Protein AF-A0A7S3I0I6-F1 (afdb_monomer)

Mean predicted aligned error: 20.7 Å

Organism: NCBI:txid182087

Sequence (104 aa):
PPPLAFKMMQRSFLSSMVKPSGSLRCFSTAGAIQARFEEAYQTRAASLSGKPAQKKDPQDKTNYGKGYYADKLSQMKEGYKHPYHSAEHPISFSYYYYMKTLFE

Secondary structure (DSSP, 8-state):
----------------------------HHHHHHHHHHHHHHHHHHHHSS--------S-SSSTTSSHHHHHHHT----PPPTT--SSS-SS--HHHHHHHTT-

Structure (mmCIF, N/CA/C/O backbone):
data_AF-A0A7S3I0I6-F1
#
_entry.id   AF-A0A7S3I0I6-F1
#
loop_
_atom_site.group_PDB
_atom_site.id
_atom_site.type_symbol
_atom_site.label_atom_id
_atom_site.label_alt_id
_atom_site.label_comp_id
_atom_site.label_asym_id
_atom_site.label_entity_id
_atom_site.label_seq_id
_atom_site.pdbx_PDB_ins_code
_atom_site.Cartn_x
_atom_site.Cartn_y
_atom_site.Cartn_z
_atom_site.occupancy
_atom_site.B_iso_or_equiv
_atom_site.auth_seq_id
_atom_site.auth_comp_id
_atom_site.auth_asym_id
_atom_site.auth_atom_id
_atom_site.pdbx_PDB_model_num
ATOM 1 N N . PRO A 1 1 ? -41.729 8.847 83.383 1.00 43.31 1 PRO A N 1
ATOM 2 C CA . PRO A 1 1 ? -41.177 10.186 83.720 1.00 43.31 1 PRO A CA 1
ATOM 3 C C . PRO A 1 1 ? -41.014 11.011 82.429 1.00 43.31 1 PRO A C 1
ATOM 5 O O . PRO A 1 1 ? -40.357 10.512 81.519 1.00 43.31 1 PRO A O 1
ATOM 8 N N . PRO A 1 2 ? -41.655 12.186 82.285 1.00 52.97 2 PRO A N 1
ATOM 9 C CA . PRO A 1 2 ? -41.444 13.105 81.158 1.00 52.97 2 PRO A CA 1
ATOM 10 C C . PRO A 1 2 ? -40.385 14.185 81.539 1.00 52.97 2 PRO A C 1
ATOM 12 O O . PRO A 1 2 ? -39.738 14.029 82.574 1.00 52.97 2 PRO A O 1
ATOM 15 N N . PRO A 1 3 ? -40.224 15.308 80.807 1.00 59.72 3 PRO A N 1
ATOM 16 C CA . PRO A 1 3 ? -39.472 15.492 79.550 1.00 59.72 3 PRO A CA 1
ATOM 17 C C . PRO A 1 3 ? -38.434 16.642 79.664 1.00 59.72 3 PRO A C 1
ATOM 19 O O . PRO A 1 3 ? -38.601 17.492 80.524 1.00 59.72 3 PRO A O 1
ATOM 22 N N . LEU A 1 4 ? -37.441 16.795 78.771 1.00 54.69 4 LEU A N 1
ATOM 23 C CA . LEU A 1 4 ? -36.789 18.109 78.576 1.00 54.69 4 LEU A CA 1
ATOM 24 C C . LEU A 1 4 ? -36.224 18.298 77.160 1.00 54.69 4 LEU A C 1
ATOM 26 O O . LEU A 1 4 ? -35.489 17.475 76.623 1.00 54.69 4 LEU A O 1
ATOM 30 N N . ALA A 1 5 ? -36.618 19.426 76.580 1.00 47.12 5 ALA A N 1
ATOM 31 C CA . ALA A 1 5 ? -36.313 19.905 75.247 1.00 47.12 5 ALA A CA 1
ATOM 32 C C . ALA A 1 5 ? -34.826 20.240 75.053 1.00 47.12 5 ALA A C 1
ATOM 34 O O . ALA A 1 5 ? -34.208 20.836 75.935 1.00 47.12 5 ALA A O 1
ATOM 35 N N . PHE A 1 6 ? -34.296 19.990 73.850 1.00 46.66 6 PHE A N 1
ATOM 36 C CA . PHE A 1 6 ? -33.127 20.714 73.356 1.00 46.66 6 PHE A CA 1
ATOM 37 C C . PHE A 1 6 ? -33.480 21.521 72.108 1.00 46.66 6 PHE A C 1
ATOM 39 O O . PHE A 1 6 ? -34.090 21.061 71.147 1.00 46.66 6 PHE A O 1
ATOM 46 N N . LYS A 1 7 ? -33.126 22.787 72.238 1.00 49.66 7 LYS A N 1
ATOM 47 C CA . LYS A 1 7 ? -33.423 23.976 71.459 1.00 49.66 7 LYS A CA 1
ATOM 48 C C . LYS A 1 7 ? -32.257 24.194 70.496 1.00 49.66 7 LYS A C 1
ATOM 50 O O . LYS A 1 7 ? -31.126 24.098 70.949 1.00 49.66 7 LYS A O 1
ATOM 55 N N . MET A 1 8 ? -32.516 24.540 69.234 1.00 49.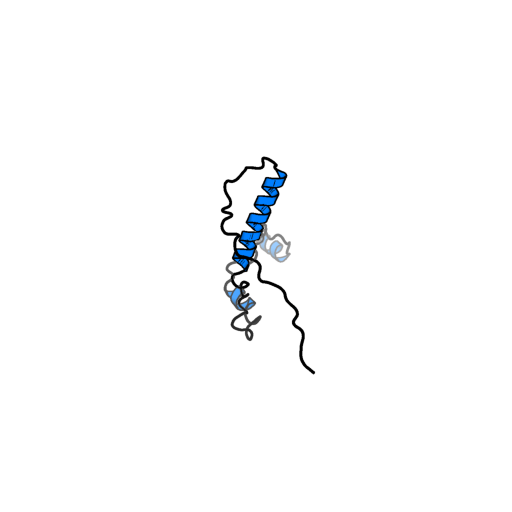56 8 MET A N 1
ATOM 56 C CA . MET A 1 8 ? -31.819 25.606 68.481 1.00 49.56 8 MET A CA 1
ATOM 57 C C . MET A 1 8 ? -32.288 25.569 67.016 1.00 49.56 8 MET A C 1
ATOM 59 O O . MET A 1 8 ? -32.045 24.609 66.302 1.00 49.56 8 MET A O 1
ATOM 63 N N . MET A 1 9 ? -33.179 26.468 66.602 1.00 47.66 9 MET A N 1
ATOM 64 C CA . MET A 1 9 ? -32.929 27.874 66.245 1.00 47.66 9 MET A CA 1
ATOM 65 C C . MET A 1 9 ? -32.574 28.009 64.759 1.00 47.66 9 MET A C 1
ATOM 67 O O . MET A 1 9 ? -31.450 27.782 64.325 1.00 47.66 9 MET A O 1
ATOM 71 N N . GLN A 1 10 ? -33.598 28.409 64.006 1.00 53.78 10 GLN A N 1
ATOM 72 C CA . GLN A 1 10 ? -33.513 28.978 62.668 1.00 53.78 10 GLN A CA 1
ATOM 73 C C . GLN A 1 10 ? -32.504 30.139 62.626 1.00 53.78 10 GLN A C 1
ATOM 75 O O . GLN A 1 10 ? -32.512 30.999 63.508 1.00 53.78 10 GLN A O 1
ATOM 80 N N . ARG A 1 11 ? -31.706 30.210 61.557 1.00 50.72 11 ARG A N 1
ATOM 81 C CA . ARG A 1 11 ? -31.032 31.428 61.078 1.00 50.72 11 ARG A CA 1
ATOM 82 C C . ARG A 1 11 ? -31.128 31.436 59.549 1.00 50.72 11 ARG A C 1
ATOM 84 O O . ARG A 1 11 ? -30.583 30.560 58.894 1.00 50.72 11 ARG A O 1
ATOM 91 N N . SER A 1 12 ? -32.102 32.191 59.035 1.00 52.16 12 SER A N 1
ATOM 92 C CA . SER A 1 12 ? -31.919 33.482 58.335 1.00 52.16 12 SER A CA 1
A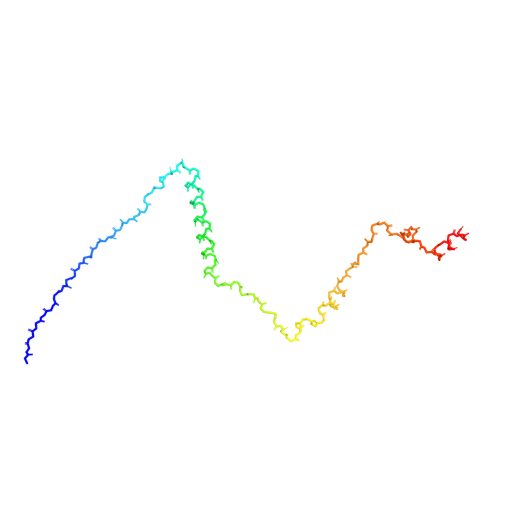TOM 93 C C . SER A 1 12 ? -31.386 33.291 56.907 1.00 52.16 12 SER A C 1
ATOM 95 O O . SER A 1 12 ? -30.240 32.906 56.724 1.00 52.16 12 SER A O 1
ATOM 97 N N . PHE A 1 13 ? -32.232 33.367 55.873 1.00 50.22 13 PHE A N 1
ATOM 98 C CA . PHE A 1 13 ? -32.605 34.607 55.161 1.00 50.22 13 PHE A CA 1
ATOM 99 C C . PHE A 1 13 ? -31.392 35.493 54.817 1.00 50.22 13 PHE A C 1
ATOM 101 O O . PHE A 1 13 ? -30.702 35.955 55.717 1.00 50.22 13 PHE A O 1
ATOM 108 N N . LEU A 1 14 ? -31.258 35.797 53.518 1.00 50.00 14 LEU A N 1
ATOM 109 C CA . LEU A 1 14 ? -30.431 36.848 52.899 1.00 50.00 14 LEU A CA 1
ATOM 110 C C . LEU A 1 14 ? -28.965 36.502 52.581 1.00 50.00 14 LEU A C 1
ATOM 112 O O . LEU A 1 14 ? -28.043 36.835 53.313 1.00 50.00 14 LEU A O 1
ATOM 116 N N . SER A 1 15 ? -28.742 36.013 51.360 1.00 48.75 15 SER A N 1
ATOM 117 C CA . SER A 1 15 ? -27.716 36.623 50.504 1.00 48.75 15 SER A CA 1
ATOM 118 C C . SER A 1 15 ? -28.162 36.539 49.044 1.00 48.75 15 SER A C 1
ATOM 120 O O . SER A 1 15 ? -27.746 35.693 48.258 1.00 48.75 15 SER A O 1
ATOM 122 N N . SER A 1 16 ? -29.129 37.394 48.715 1.00 45.84 16 SER A N 1
ATOM 123 C CA . SER A 1 16 ? -29.408 37.787 47.341 1.00 45.84 16 SER A CA 1
ATOM 124 C C . SER A 1 16 ? -28.268 38.662 46.824 1.00 45.84 16 SER A C 1
ATOM 126 O O . SER A 1 16 ? -27.785 39.520 47.557 1.00 45.84 16 SER A O 1
ATOM 128 N N . MET A 1 17 ? -27.974 38.534 45.531 1.00 50.94 17 MET A N 1
ATOM 129 C CA . MET A 1 17 ? -27.178 39.465 44.725 1.00 50.94 17 MET A CA 1
ATOM 130 C C . MET A 1 17 ? -25.685 39.569 45.060 1.00 50.94 17 MET A C 1
ATOM 132 O O . MET A 1 17 ? -25.232 40.509 45.701 1.00 50.94 17 MET A O 1
ATOM 136 N N . VAL A 1 18 ? -24.896 38.724 44.397 1.00 49.28 18 VAL A N 1
ATOM 137 C CA . VAL A 1 18 ? -23.620 39.180 43.833 1.00 49.28 18 VAL A CA 1
ATOM 138 C C . VAL A 1 18 ? -23.685 38.951 42.326 1.00 49.28 18 VAL A C 1
ATOM 140 O O . VAL A 1 18 ? -23.419 37.864 41.822 1.00 49.28 18 VAL A O 1
ATOM 143 N N . LYS A 1 19 ? -24.109 39.987 41.594 1.00 55.75 19 LYS A N 1
ATOM 144 C CA . LYS A 1 19 ? -23.768 40.117 40.172 1.00 55.75 19 LYS A CA 1
ATOM 145 C C . LYS A 1 19 ? -22.243 40.264 40.109 1.00 55.75 19 LYS A C 1
ATOM 147 O O . LYS A 1 19 ? -21.736 41.142 40.807 1.00 55.75 19 LYS A O 1
ATOM 152 N N . PRO A 1 20 ? -21.503 39.498 39.292 1.00 51.53 20 PRO A N 1
ATOM 153 C CA . PRO A 1 20 ? -20.110 39.823 39.035 1.00 51.53 20 PRO A CA 1
ATOM 154 C C . PRO A 1 20 ? -20.076 41.088 38.171 1.00 51.53 20 PRO A C 1
ATOM 156 O O . PRO A 1 20 ? -20.239 41.062 36.953 1.00 51.53 20 PRO A O 1
ATOM 159 N N . SER A 1 21 ? -19.940 42.231 38.836 1.00 46.94 21 SER A N 1
ATOM 160 C CA . SER A 1 21 ? -19.571 43.494 38.223 1.00 46.94 21 SER A CA 1
ATOM 161 C C . SER A 1 21 ? -18.153 43.387 37.674 1.00 46.94 21 SER A C 1
ATOM 163 O O . SER A 1 21 ? -17.230 43.100 38.429 1.00 46.94 21 SER A O 1
ATOM 165 N N . GLY A 1 22 ? -17.999 43.682 36.384 1.00 44.44 22 GLY A N 1
ATOM 166 C CA . GLY A 1 22 ? -16.818 44.354 35.849 1.00 44.44 22 GLY A CA 1
ATOM 167 C C . GLY A 1 22 ? -15.494 43.604 35.959 1.00 44.44 22 GLY A C 1
ATOM 168 O O . GLY A 1 22 ? -14.788 43.692 36.955 1.00 44.44 22 GLY A O 1
ATOM 169 N N . SER A 1 23 ? -15.116 42.985 34.842 1.00 52.28 23 SER A N 1
ATOM 170 C CA . SER A 1 23 ? -13.749 42.617 34.465 1.00 52.28 23 SER A CA 1
ATOM 171 C C . SER A 1 23 ? -12.716 43.685 34.875 1.00 52.28 23 SER A C 1
ATOM 173 O O . SER A 1 23 ? -12.448 44.625 34.122 1.00 52.28 23 SER A O 1
ATOM 175 N N . LEU A 1 24 ? -12.069 43.496 36.024 1.00 48.19 24 LEU A N 1
ATOM 176 C CA . LEU A 1 24 ? -10.807 44.147 36.359 1.00 48.19 24 LEU A CA 1
ATOM 177 C C . LEU A 1 24 ? -9.679 43.313 35.754 1.00 48.19 24 LEU A C 1
ATOM 179 O O . LEU A 1 24 ? -9.337 42.234 36.230 1.00 48.19 24 LEU A O 1
ATOM 183 N N . ARG A 1 25 ? -9.152 43.820 34.637 1.00 51.31 25 ARG A N 1
ATOM 184 C CA . ARG A 1 25 ? -8.034 43.249 33.885 1.00 51.31 25 ARG A CA 1
ATOM 185 C C . ARG A 1 25 ? -6.799 43.188 34.785 1.00 51.31 25 ARG A C 1
ATOM 187 O O . ARG A 1 25 ? -6.152 44.206 35.018 1.00 51.31 25 ARG A O 1
ATOM 194 N N . CYS A 1 26 ? -6.444 42.003 35.262 1.00 43.69 26 CYS A N 1
ATOM 195 C CA . CYS A 1 26 ? -5.117 41.754 35.802 1.00 43.69 26 CYS A CA 1
ATOM 196 C C . CYS A 1 26 ? -4.125 41.632 34.630 1.00 43.69 26 CYS A C 1
ATOM 198 O O . CYS A 1 26 ? -4.079 40.630 33.921 1.00 43.69 26 CYS A O 1
ATOM 200 N N . PHE A 1 27 ? -3.332 42.687 34.409 1.00 48.34 27 PHE A N 1
ATOM 201 C CA . PHE A 1 27 ? -2.194 42.721 33.479 1.00 48.34 27 PHE A CA 1
ATOM 202 C C . PHE A 1 27 ? -1.006 41.920 34.043 1.00 48.34 27 PHE A C 1
ATOM 204 O O . PHE A 1 27 ? 0.058 42.455 34.336 1.00 48.34 27 PHE A O 1
ATOM 211 N N . SER A 1 28 ? -1.202 40.618 34.225 1.00 56.28 28 SER A N 1
ATOM 212 C CA . SER A 1 28 ? -0.153 39.646 34.525 1.00 56.28 28 SER A CA 1
ATOM 213 C C . SER A 1 28 ? -0.247 38.556 33.467 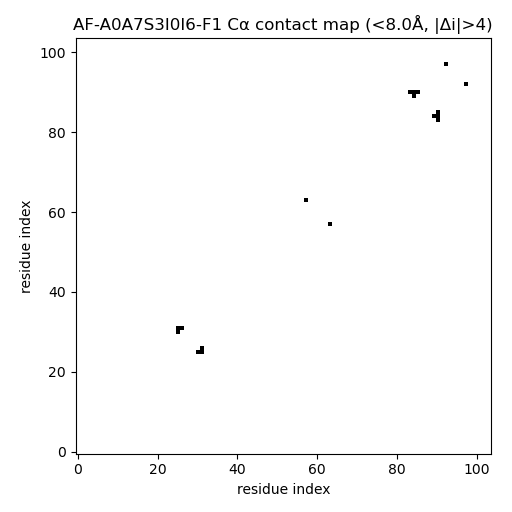1.00 56.28 28 SER A C 1
ATOM 215 O O . SER A 1 28 ? -1.295 37.926 33.315 1.00 56.28 28 SER A O 1
ATOM 217 N N . THR A 1 29 ? 0.829 38.341 32.708 1.00 58.88 29 THR A N 1
ATOM 218 C CA . THR A 1 29 ? 0.894 37.288 31.681 1.00 58.88 29 THR A CA 1
ATOM 219 C C . THR A 1 29 ? 0.567 35.916 32.272 1.00 58.88 29 THR A C 1
ATOM 221 O O . THR A 1 29 ? -0.146 35.139 31.646 1.00 58.88 29 THR A O 1
ATOM 224 N N . ALA A 1 30 ? 0.987 35.651 33.512 1.00 59.84 30 ALA A N 1
ATOM 225 C CA . ALA A 1 30 ? 0.686 34.411 34.222 1.00 59.84 30 ALA A CA 1
ATOM 226 C C . ALA A 1 30 ? -0.811 34.262 34.554 1.00 59.84 30 ALA A C 1
ATOM 228 O O . ALA A 1 30 ? -1.379 33.191 34.340 1.00 59.84 30 ALA A O 1
ATOM 229 N N . GLY A 1 31 ? -1.469 35.338 35.004 1.00 60.72 31 GLY A N 1
ATOM 230 C CA . GLY A 1 31 ? -2.907 35.325 35.305 1.00 60.72 31 GLY A CA 1
ATOM 231 C C . GLY A 1 31 ? -3.773 35.180 34.050 1.00 60.72 31 GLY A C 1
ATOM 232 O O . GLY A 1 31 ? -4.757 34.445 34.052 1.00 60.72 31 GLY A O 1
ATOM 233 N N . ALA A 1 32 ? -3.363 35.809 32.945 1.00 67.12 32 ALA A N 1
ATOM 234 C CA . ALA A 1 32 ? -4.029 35.657 31.654 1.00 67.12 32 ALA A CA 1
ATOM 235 C C . ALA A 1 32 ? -3.907 34.225 31.107 1.00 67.12 32 ALA A C 1
ATOM 237 O O . ALA A 1 32 ? -4.871 33.697 30.559 1.00 67.12 32 ALA A O 1
ATOM 238 N N . ILE A 1 33 ? -2.749 33.579 31.280 1.00 69.88 33 ILE A N 1
ATOM 239 C CA . ILE A 1 33 ? -2.543 32.185 30.870 1.00 69.88 33 ILE A CA 1
ATOM 240 C C . ILE A 1 33 ? -3.434 31.250 31.697 1.00 69.88 33 ILE A C 1
ATOM 242 O O . ILE A 1 33 ? -4.151 30.440 31.115 1.00 69.88 33 ILE A O 1
ATOM 246 N N . GLN A 1 34 ? -3.458 31.396 33.026 1.00 75.00 34 GLN A N 1
ATOM 247 C CA . GLN A 1 34 ? -4.319 30.584 33.896 1.00 75.00 34 GLN A CA 1
ATOM 248 C C . GLN A 1 34 ? -5.802 30.725 33.536 1.00 75.00 34 GLN A C 1
ATOM 250 O O . GLN A 1 34 ? -6.478 29.715 33.356 1.00 75.00 34 GLN A O 1
ATOM 255 N N . ALA A 1 35 ? -6.280 31.952 33.317 1.00 79.25 35 ALA A N 1
ATOM 256 C CA . ALA A 1 35 ? -7.665 32.194 32.920 1.00 79.25 35 ALA A CA 1
ATOM 257 C C . ALA A 1 35 ? -8.017 31.535 31.573 1.00 79.25 35 ALA A C 1
ATOM 259 O O . ALA A 1 35 ? -9.090 30.952 31.428 1.00 79.25 35 ALA A O 1
ATOM 260 N N . ARG A 1 36 ? -7.099 31.562 30.594 1.00 80.19 36 ARG A N 1
ATOM 261 C CA . ARG A 1 36 ? -7.286 30.876 29.302 1.00 80.19 36 ARG A CA 1
ATOM 262 C C . ARG A 1 36 ? -7.313 29.357 29.448 1.00 80.19 36 ARG A C 1
ATOM 264 O O . ARG A 1 36 ? -8.086 28.699 28.756 1.00 80.19 36 ARG A O 1
ATOM 271 N N . PHE A 1 37 ? -6.497 28.800 30.341 1.00 86.75 37 PHE A N 1
ATOM 272 C CA . PHE A 1 37 ? -6.510 27.368 30.636 1.00 86.75 37 PHE A CA 1
ATOM 273 C C . PHE A 1 37 ? -7.800 26.936 31.336 1.00 86.75 37 PHE A C 1
ATOM 275 O O . PHE A 1 37 ? -8.368 25.911 30.964 1.00 86.75 37 PHE A O 1
ATOM 282 N N . GLU A 1 38 ? -8.293 27.711 32.300 1.00 83.94 38 GLU A N 1
ATOM 283 C CA . GLU A 1 38 ? -9.554 27.422 32.988 1.00 83.94 38 GLU A CA 1
ATOM 284 C C . GLU A 1 38 ? -10.756 27.520 32.040 1.00 83.94 38 GLU A C 1
ATOM 286 O O . GLU A 1 38 ? -11.606 26.631 32.039 1.00 83.94 38 GLU A O 1
ATOM 291 N N . GLU A 1 39 ? -10.793 28.529 31.166 1.00 82.00 39 GLU A N 1
ATOM 292 C CA . GLU A 1 39 ? -11.812 28.675 30.118 1.00 82.00 39 GLU A CA 1
ATOM 293 C C . GLU A 1 39 ? -11.788 27.481 29.140 1.00 82.00 39 GLU A C 1
ATOM 295 O O . GLU A 1 39 ? -12.820 26.866 28.851 1.00 82.00 39 GLU A O 1
ATOM 300 N N . ALA A 1 40 ? -10.598 27.080 28.678 1.00 83.00 40 ALA A N 1
ATOM 301 C CA . ALA A 1 40 ? -10.419 25.916 27.810 1.00 83.00 40 ALA A CA 1
ATOM 302 C C . ALA A 1 40 ? -10.801 24.594 28.506 1.00 83.00 40 ALA A C 1
ATOM 304 O O . ALA A 1 40 ? -11.356 23.682 27.887 1.00 83.00 40 ALA A O 1
ATOM 305 N N . TYR A 1 41 ? -10.536 24.478 29.807 1.00 83.31 41 TYR A N 1
ATOM 306 C CA . TYR A 1 41 ? -10.915 23.308 30.589 1.00 83.31 41 TYR A CA 1
ATOM 307 C C . TYR A 1 41 ? -12.431 23.226 30.771 1.00 83.31 41 TYR A C 1
ATOM 309 O O . TYR A 1 41 ? -13.013 22.166 30.549 1.00 83.31 41 TYR A O 1
ATOM 317 N N . GLN A 1 42 ? -13.091 24.337 31.106 1.00 81.69 42 GLN A N 1
ATOM 318 C CA . GLN A 1 42 ? -14.544 24.383 31.278 1.00 81.69 42 GLN A CA 1
ATOM 319 C C . GLN A 1 42 ? -15.287 24.121 29.965 1.00 81.69 42 GLN A C 1
ATOM 321 O O . GLN A 1 42 ? -16.255 23.366 29.957 1.00 81.69 42 GLN A O 1
ATOM 326 N N . THR A 1 43 ? -14.810 24.657 28.840 1.00 81.44 43 THR A N 1
ATOM 327 C CA . THR A 1 43 ? -15.381 24.375 27.508 1.00 81.44 43 THR A CA 1
ATOM 328 C C . THR A 1 43 ? -15.205 22.907 27.100 1.00 81.44 43 THR A C 1
ATOM 330 O O . THR A 1 43 ? -16.124 22.292 26.549 1.00 81.44 43 THR A O 1
ATOM 333 N N . ARG A 1 44 ? -14.068 22.281 27.430 1.00 75.44 44 ARG A N 1
ATOM 334 C CA . ARG A 1 44 ? -13.855 20.843 27.207 1.00 75.44 44 ARG A CA 1
ATOM 335 C C . ARG A 1 44 ? -14.698 19.974 28.145 1.00 75.44 44 ARG A C 1
ATOM 337 O O . ARG A 1 44 ? -15.282 18.992 27.704 1.00 75.44 44 ARG A O 1
ATOM 344 N N . ALA A 1 45 ? -14.809 20.343 29.415 1.00 73.94 45 ALA A N 1
ATOM 345 C CA . ALA A 1 45 ? -15.656 19.649 30.382 1.00 73.94 45 ALA A CA 1
ATOM 346 C C . ALA A 1 45 ? -17.146 19.764 30.014 1.00 73.94 45 ALA A C 1
ATOM 348 O O . ALA A 1 45 ? -17.877 18.782 30.109 1.00 73.94 45 ALA A O 1
ATOM 349 N N . ALA A 1 46 ? -17.584 20.925 29.519 1.00 71.69 46 ALA A N 1
ATOM 350 C CA . ALA A 1 46 ? -18.946 21.155 29.039 1.00 71.69 46 ALA A CA 1
ATOM 351 C C . ALA A 1 46 ? -19.249 20.446 27.709 1.00 71.69 46 ALA A C 1
ATOM 353 O O . ALA A 1 46 ? -20.383 20.041 27.480 1.00 71.69 46 ALA A O 1
ATOM 354 N N . SER A 1 47 ? -18.259 20.255 26.833 1.00 68.25 47 SER A N 1
ATOM 355 C CA . SER A 1 47 ? -18.442 19.466 25.603 1.00 68.25 47 SER A CA 1
ATOM 356 C C . SER A 1 47 ? -18.381 17.953 25.845 1.00 68.25 47 SER A C 1
ATOM 358 O O . SER A 1 47 ? -19.024 17.199 25.121 1.00 68.25 47 SER A O 1
ATOM 360 N N . LEU A 1 4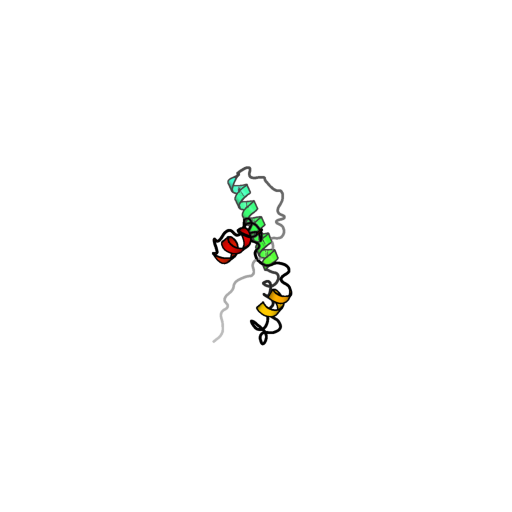8 ? -17.669 17.501 26.884 1.00 62.06 48 LEU A N 1
ATOM 361 C CA . LEU A 1 48 ? -17.615 16.096 27.312 1.00 62.06 48 LEU A CA 1
ATOM 362 C C . LEU A 1 48 ? -18.755 15.690 28.261 1.00 62.06 48 LEU A C 1
ATOM 364 O O . LEU A 1 48 ? -18.968 14.497 28.472 1.00 62.06 48 LEU A O 1
ATOM 368 N N . SER A 1 49 ? -19.496 16.648 28.831 1.00 62.22 49 SER A N 1
ATOM 369 C CA . SER A 1 49 ? -20.683 16.368 29.655 1.00 62.22 49 SER A CA 1
ATOM 370 C C . SER A 1 49 ? -21.879 15.887 28.821 1.00 62.22 49 SER A C 1
ATOM 372 O O . SER A 1 49 ? -22.816 15.288 29.352 1.00 62.22 49 SER A O 1
ATOM 374 N N . GLY A 1 50 ? -21.823 16.065 27.498 1.00 62.38 50 GLY A N 1
ATOM 375 C CA . GLY A 1 50 ? -22.651 15.341 26.544 1.00 62.38 50 GLY A CA 1
ATOM 376 C C . GLY A 1 50 ? -22.006 13.998 26.225 1.00 62.38 50 GLY A C 1
ATOM 377 O O . GLY A 1 50 ? -20.967 13.981 25.583 1.00 62.38 50 GLY A O 1
ATOM 378 N N . LYS A 1 51 ? -22.628 12.911 26.712 1.00 63.09 51 LYS A N 1
ATOM 379 C CA . LYS A 1 51 ? -22.382 11.473 26.453 1.00 63.09 51 LYS A CA 1
ATOM 380 C C . LYS A 1 51 ? -21.027 11.135 25.795 1.00 63.09 51 LYS A C 1
ATOM 382 O O . LYS A 1 51 ? -20.834 11.508 24.637 1.00 63.09 51 LYS A O 1
ATOM 387 N N . PRO A 1 52 ? -20.158 10.313 26.431 1.00 60.44 52 PRO A N 1
ATOM 388 C CA . PRO A 1 52 ? -18.907 9.882 25.806 1.00 60.44 52 PRO A CA 1
ATOM 389 C C . PRO A 1 52 ? -19.221 9.372 24.406 1.00 60.44 52 PRO A C 1
ATOM 391 O O . PRO A 1 52 ? -20.152 8.57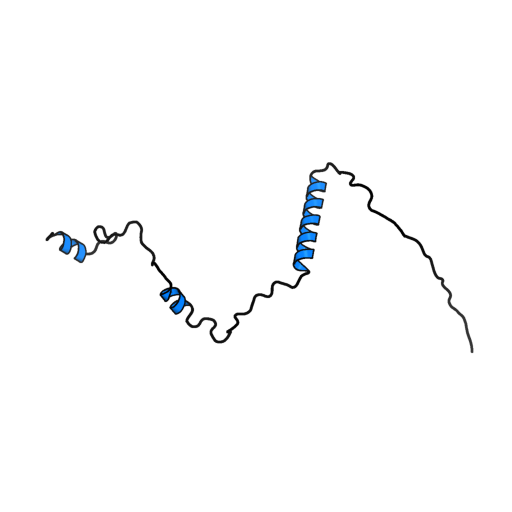4 24.264 1.00 60.44 52 PRO A O 1
ATOM 394 N N . ALA A 1 53 ? -18.510 9.888 23.396 1.00 60.59 53 ALA A N 1
ATOM 395 C CA . ALA A 1 53 ? -18.688 9.481 22.011 1.00 60.59 53 ALA A CA 1
ATOM 396 C C . ALA A 1 53 ? -18.676 7.956 21.991 1.00 60.59 53 ALA A C 1
ATOM 398 O O . ALA A 1 53 ? -17.627 7.337 22.195 1.00 60.59 53 ALA A O 1
ATOM 399 N N . GLN A 1 54 ? -19.862 7.355 21.864 1.00 61.19 54 GLN A N 1
ATOM 400 C CA . GLN A 1 54 ? -19.967 5.914 21.869 1.00 61.19 54 GLN A CA 1
ATOM 401 C C . GLN A 1 54 ? -19.211 5.484 20.630 1.00 61.19 54 GLN A C 1
ATOM 403 O O . GLN A 1 54 ? -19.633 5.777 19.508 1.00 61.19 54 GLN A O 1
ATOM 408 N N . LYS A 1 55 ? -18.042 4.867 20.839 1.00 61.75 55 LYS A N 1
ATOM 409 C CA . LYS A 1 55 ? -17.367 4.134 19.780 1.00 61.75 55 LYS A CA 1
ATOM 410 C C . LYS A 1 55 ? -18.440 3.196 19.260 1.00 61.75 55 LYS A C 1
ATOM 412 O O . LYS A 1 55 ? -18.929 2.362 20.016 1.00 61.75 55 LYS A O 1
ATOM 417 N N . LYS A 1 56 ? -18.909 3.444 18.036 1.00 69.62 56 LYS A N 1
ATOM 418 C CA . LYS A 1 56 ? -19.896 2.574 17.416 1.00 69.62 56 LYS A CA 1
ATOM 419 C C . LYS A 1 56 ? -19.199 1.235 17.307 1.00 69.62 56 LYS A C 1
ATOM 421 O O . LYS A 1 56 ? -18.281 1.090 16.499 1.00 69.62 56 LYS A O 1
ATOM 426 N N . ASP A 1 57 ? -19.585 0.314 18.180 1.00 64.44 57 ASP A N 1
ATOM 427 C CA . ASP A 1 57 ? -19.194 -1.071 18.036 1.00 64.44 57 ASP A CA 1
ATOM 428 C C . ASP A 1 57 ? -19.520 -1.475 16.589 1.00 64.44 57 ASP A C 1
ATOM 430 O O . ASP A 1 57 ? -20.565 -1.063 16.062 1.00 64.44 57 ASP A O 1
ATOM 434 N N . PRO A 1 58 ? -18.629 -2.222 15.918 1.00 68.94 58 PRO A N 1
ATOM 435 C CA . PRO A 1 58 ? -18.917 -2.761 14.600 1.00 68.94 58 PRO A CA 1
ATOM 436 C C . PRO A 1 58 ? -20.287 -3.445 14.631 1.00 68.94 58 PRO A C 1
ATOM 438 O O . PRO A 1 58 ? -20.507 -4.336 15.453 1.00 68.94 58 PRO A O 1
ATOM 441 N N . GLN A 1 59 ? -21.207 -2.979 13.779 1.00 69.31 59 GLN A N 1
ATOM 442 C CA . GLN A 1 59 ? -22.598 -3.455 13.729 1.00 69.31 59 GLN A CA 1
ATOM 443 C C . GLN A 1 59 ? -22.659 -4.981 13.575 1.00 69.31 59 GLN A C 1
ATOM 445 O O . GLN A 1 59 ? -23.439 -5.631 14.262 1.00 69.31 59 GLN A O 1
ATOM 450 N N . ASP A 1 60 ? -21.748 -5.550 12.780 1.00 71.12 60 ASP A N 1
ATOM 451 C CA . ASP A 1 60 ? -21.581 -6.993 12.631 1.00 71.12 60 ASP A CA 1
ATOM 452 C C . ASP A 1 60 ? -20.314 -7.492 13.330 1.00 71.12 60 ASP A C 1
ATOM 454 O O . ASP A 1 60 ? -19.228 -7.569 12.748 1.00 71.12 60 ASP A O 1
ATOM 458 N N . LYS A 1 61 ? -20.463 -7.902 14.593 1.00 71.81 61 LYS A N 1
ATOM 459 C CA . LYS A 1 61 ? -19.392 -8.578 15.351 1.00 71.81 61 LYS A CA 1
ATOM 460 C C . LYS A 1 61 ? -19.011 -9.933 14.735 1.00 71.81 61 LYS A C 1
ATOM 462 O O . LYS A 1 61 ? -17.877 -10.373 14.873 1.00 71.81 61 LYS A O 1
ATOM 467 N N . THR A 1 62 ? -19.938 -10.579 14.028 1.00 74.88 62 THR A N 1
ATOM 468 C CA . THR A 1 62 ? -19.782 -11.897 13.380 1.00 74.88 62 THR A CA 1
ATOM 469 C C . THR A 1 62 ? -18.893 -11.873 12.134 1.00 74.88 62 THR A C 1
ATOM 471 O O . THR A 1 62 ? -18.203 -12.858 11.846 1.00 74.88 62 THR A O 1
ATOM 474 N N . ASN A 1 63 ? -18.897 -10.749 11.413 1.00 69.25 63 ASN A N 1
ATOM 475 C CA . ASN A 1 63 ? -18.106 -10.526 10.200 1.00 69.25 63 ASN A CA 1
ATOM 476 C C . ASN A 1 63 ? -16.821 -9.739 10.478 1.00 69.25 63 ASN A C 1
ATOM 478 O O . ASN A 1 63 ? -16.019 -9.515 9.573 1.00 69.25 63 ASN A O 1
ATOM 482 N N . TYR A 1 64 ? -16.601 -9.333 11.729 1.00 70.06 64 TYR A N 1
ATOM 483 C CA . TYR A 1 64 ? -15.424 -8.574 12.114 1.00 70.06 64 TYR A CA 1
ATOM 484 C C . TYR A 1 64 ? -14.144 -9.367 11.806 1.00 70.06 64 TYR A C 1
ATOM 486 O O . TYR A 1 64 ? -13.929 -10.462 12.321 1.00 70.06 64 TYR A O 1
ATOM 494 N N . GLY A 1 65 ? -13.313 -8.825 10.912 1.00 71.25 65 GLY A N 1
ATOM 495 C CA . GLY A 1 65 ? -12.074 -9.457 10.444 1.00 71.25 65 GLY A CA 1
ATOM 496 C C . GLY A 1 65 ? -12.224 -10.427 9.264 1.00 71.25 65 GLY A C 1
ATOM 497 O O . GLY A 1 65 ? -11.210 -10.842 8.706 1.00 71.25 65 GLY A O 1
ATOM 498 N N . LYS A 1 66 ? -13.445 -10.761 8.826 1.00 75.62 66 LYS A N 1
ATOM 499 C CA . LYS A 1 66 ? -13.681 -11.597 7.635 1.00 75.62 66 LYS A CA 1
ATOM 500 C C . LYS A 1 66 ? -13.843 -10.719 6.398 1.00 75.62 66 LYS A C 1
ATOM 502 O O . LYS A 1 66 ? -14.513 -9.696 6.456 1.00 75.62 66 LYS A O 1
ATOM 507 N N . GLY A 1 67 ? -13.218 -11.094 5.282 1.00 74.00 67 GLY A N 1
ATOM 508 C CA . GLY A 1 67 ? -13.404 -10.424 3.983 1.00 74.00 67 GLY A CA 1
ATOM 509 C C . GLY A 1 67 ? -12.821 -9.008 3.859 1.00 74.00 67 GLY A C 1
ATOM 510 O O . GLY A 1 67 ? -12.614 -8.555 2.742 1.00 74.00 67 GLY A O 1
ATOM 511 N N . TYR A 1 68 ? -12.448 -8.349 4.964 1.00 78.81 68 TYR A N 1
ATOM 512 C CA . TYR A 1 68 ? -11.934 -6.972 4.967 1.00 78.81 68 TYR A CA 1
ATOM 513 C C . TYR A 1 68 ? -10.797 -6.751 3.962 1.00 78.81 68 TYR A C 1
ATOM 515 O O . TYR A 1 68 ? -10.831 -5.804 3.181 1.00 78.81 68 TYR A O 1
ATOM 523 N N . TYR A 1 69 ? -9.801 -7.640 3.946 1.00 75.62 69 TYR A N 1
ATOM 524 C CA . TYR A 1 69 ? -8.701 -7.533 2.990 1.00 75.62 69 TYR A CA 1
ATOM 525 C C . TYR A 1 69 ? -9.143 -7.833 1.559 1.00 75.62 69 TYR A C 1
ATOM 527 O O . TYR A 1 69 ? -8.697 -7.139 0.658 1.00 75.62 69 TYR A O 1
ATOM 535 N N . ALA A 1 70 ? -10.030 -8.805 1.336 1.00 81.38 70 ALA A N 1
ATOM 536 C CA . ALA A 1 70 ? -10.514 -9.140 -0.004 1.00 81.38 70 ALA A CA 1
ATOM 537 C C . ALA A 1 70 ? -11.271 -7.960 -0.635 1.00 81.38 70 ALA A C 1
ATOM 539 O O . ALA A 1 70 ? -10.967 -7.556 -1.757 1.00 81.38 70 ALA A O 1
ATOM 540 N N . ASP A 1 71 ? -12.167 -7.332 0.127 1.00 81.38 71 ASP A N 1
ATOM 541 C CA . ASP A 1 71 ? -12.934 -6.174 -0.329 1.00 81.38 71 ASP A CA 1
ATOM 542 C C . ASP A 1 71 ? -12.019 -4.973 -0.589 1.00 81.38 71 ASP A C 1
ATOM 544 O O . ASP A 1 71 ? -12.150 -4.284 -1.601 1.00 81.38 71 ASP A O 1
ATOM 548 N N . LYS A 1 72 ? -11.039 -4.731 0.289 1.00 80.38 72 LYS A N 1
ATOM 549 C CA . LYS A 1 72 ? -10.098 -3.613 0.133 1.00 80.38 72 LYS A CA 1
ATOM 550 C C . LYS A 1 72 ? -9.082 -3.829 -0.983 1.00 80.38 72 LYS A C 1
ATOM 552 O O . LYS A 1 72 ? -8.749 -2.865 -1.664 1.00 80.38 72 LYS A O 1
ATOM 557 N N . LEU A 1 73 ? -8.649 -5.066 -1.215 1.00 83.31 73 LEU A N 1
ATOM 558 C CA . LEU A 1 73 ? -7.807 -5.428 -2.355 1.00 83.31 73 LEU A CA 1
ATOM 559 C C . LEU A 1 73 ? -8.576 -5.292 -3.672 1.00 83.31 73 LEU A C 1
ATOM 561 O O . LEU A 1 73 ? -8.023 -4.774 -4.635 1.00 83.31 73 LEU A O 1
ATOM 565 N N . SER A 1 74 ? -9.862 -5.662 -3.707 1.00 86.06 74 SER A N 1
ATOM 566 C CA . SER A 1 74 ? -10.701 -5.476 -4.902 1.00 86.06 74 SER A CA 1
ATOM 567 C C . SER A 1 74 ? -10.892 -3.998 -5.277 1.00 86.06 74 SER A C 1
ATOM 569 O O . SER A 1 74 ? -11.052 -3.662 -6.446 1.00 86.06 74 SER A O 1
ATOM 571 N N . GLN A 1 75 ? -10.833 -3.103 -4.286 1.00 87.62 75 GLN A N 1
ATOM 572 C CA . GLN A 1 75 ? -10.942 -1.651 -4.455 1.00 87.62 75 GLN A CA 1
ATOM 573 C C . GLN A 1 75 ? -9.581 -0.962 -4.656 1.00 87.62 75 GLN A C 1
ATOM 575 O O . GLN A 1 75 ? -9.527 0.263 -4.804 1.00 87.62 75 GLN A O 1
ATOM 580 N N . MET A 1 76 ? -8.475 -1.710 -4.635 1.00 85.19 76 MET A N 1
ATOM 581 C CA . MET A 1 76 ? -7.135 -1.151 -4.762 1.00 85.19 76 MET A CA 1
ATOM 582 C C . MET A 1 76 ? -6.864 -0.809 -6.230 1.00 85.19 76 MET A C 1
ATOM 584 O O . MET A 1 76 ? -6.769 -1.689 -7.078 1.00 85.19 76 MET A O 1
ATOM 588 N N . LYS A 1 77 ? -6.759 0.488 -6.535 1.00 88.19 77 LYS A N 1
ATOM 589 C CA . LYS A 1 77 ? -6.542 0.969 -7.910 1.00 88.19 77 LYS A CA 1
ATOM 590 C C . LYS A 1 77 ? -5.13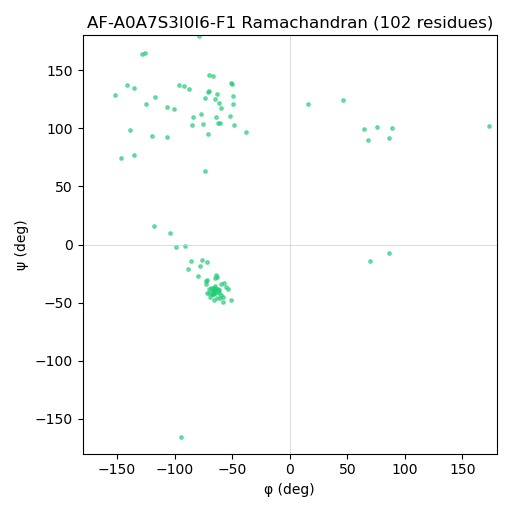2 0.678 -8.414 1.00 88.19 77 LYS A C 1
ATOM 592 O O . LYS A 1 77 ? -4.956 0.298 -9.564 1.00 88.19 77 LYS A O 1
ATOM 597 N N . GLU A 1 78 ? -4.139 0.879 -7.555 1.00 87.62 78 GLU A N 1
ATOM 598 C CA . GLU A 1 78 ? -2.727 0.764 -7.906 1.00 87.62 78 GLU A CA 1
ATOM 599 C C . GLU A 1 78 ? -1.963 0.109 -6.753 1.00 87.62 78 GLU A C 1
ATOM 601 O O . GLU A 1 78 ? -2.200 0.404 -5.578 1.00 87.62 78 GLU A O 1
ATOM 606 N N . GLY A 1 79 ? -1.059 -0.808 -7.097 1.00 87.62 79 GLY A N 1
ATOM 607 C CA . GLY A 1 79 ? -0.053 -1.320 -6.171 1.00 87.62 79 GLY A CA 1
ATOM 608 C C . GLY A 1 79 ? 1.109 -0.339 -6.009 1.00 87.62 79 GLY A C 1
ATOM 609 O O . GLY A 1 79 ? 1.160 0.710 -6.650 1.00 87.62 79 GLY A O 1
ATOM 610 N N . TYR A 1 80 ? 2.083 -0.690 -5.170 1.00 90.88 80 TYR A N 1
ATOM 611 C CA . TYR A 1 80 ? 3.308 0.099 -5.059 1.00 90.88 80 TYR A CA 1
ATOM 612 C C . TYR A 1 80 ? 4.057 0.123 -6.399 1.00 90.88 80 TYR A C 1
ATOM 614 O O . TYR A 1 80 ? 4.451 -0.921 -6.921 1.00 90.88 80 TYR A O 1
ATOM 622 N N . LYS A 1 81 ? 4.277 1.325 -6.937 1.00 90.56 81 LYS A N 1
ATOM 623 C CA . LYS A 1 81 ? 5.082 1.554 -8.137 1.00 90.56 81 LYS A CA 1
ATOM 624 C C . LYS A 1 81 ? 6.465 2.045 -7.726 1.00 90.56 81 LYS A C 1
ATOM 626 O O . LYS A 1 81 ? 6.599 3.120 -7.144 1.00 90.56 81 LYS A O 1
ATOM 631 N N . HIS A 1 82 ? 7.495 1.260 -8.029 1.00 92.81 82 HIS A N 1
ATOM 632 C CA . HIS A 1 82 ? 8.864 1.624 -7.682 1.00 92.81 82 HIS A CA 1
ATOM 633 C C . HIS A 1 82 ? 9.375 2.754 -8.608 1.00 92.81 82 HIS A C 1
ATOM 635 O O . HIS A 1 82 ? 9.343 2.571 -9.826 1.00 92.81 82 HIS A O 1
ATOM 641 N N . PRO A 1 83 ? 9.884 3.892 -8.085 1.00 93.50 83 PRO A N 1
ATO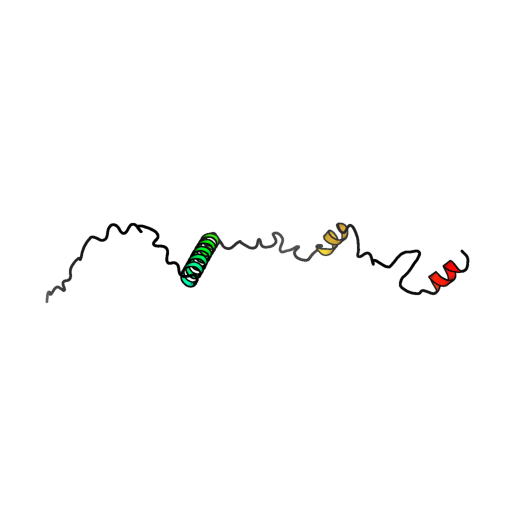M 642 C CA . PRO A 1 83 ? 10.204 5.077 -8.897 1.00 93.50 83 PRO A CA 1
ATOM 643 C C . PRO A 1 83 ? 11.239 4.842 -10.001 1.00 93.50 83 PRO A C 1
ATOM 645 O O . PRO A 1 83 ? 11.153 5.436 -11.069 1.00 93.50 83 PRO A O 1
ATOM 648 N N . TYR A 1 84 ? 12.210 3.969 -9.738 1.00 93.75 84 TYR A N 1
ATOM 649 C CA . TYR A 1 84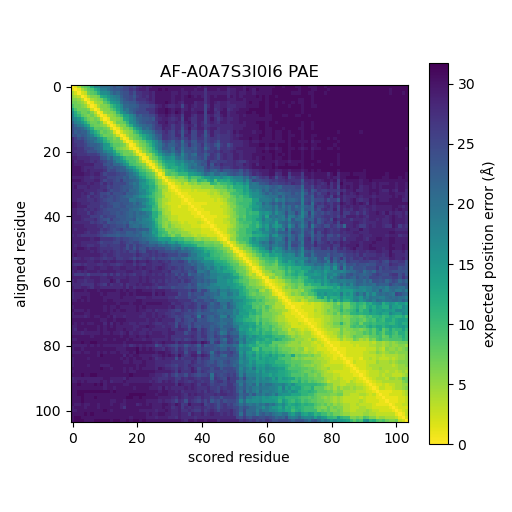 ? 13.338 3.709 -10.639 1.00 93.75 84 TYR A CA 1
ATOM 650 C C . TYR A 1 84 ? 13.225 2.390 -11.410 1.00 93.75 84 TYR A C 1
ATOM 652 O O . TYR A 1 84 ? 14.209 1.944 -11.985 1.00 93.75 84 TYR A O 1
ATOM 660 N N . HIS A 1 85 ? 12.071 1.715 -11.357 1.00 92.94 85 HIS A N 1
ATOM 661 C CA . HIS A 1 85 ? 11.878 0.438 -12.041 1.00 92.94 85 HIS A CA 1
ATOM 662 C C . HIS A 1 85 ? 10.989 0.643 -13.263 1.00 92.94 85 HIS A C 1
ATOM 664 O O . HIS A 1 85 ? 9.826 1.027 -13.126 1.00 92.94 85 HIS A O 1
ATOM 670 N N . SER A 1 86 ? 11.521 0.355 -14.447 1.00 90.44 86 SER A N 1
ATOM 671 C CA . SER A 1 86 ? 10.751 0.312 -15.689 1.00 90.44 86 SER A CA 1
ATOM 672 C C . SER A 1 86 ? 10.996 -1.003 -16.429 1.00 90.44 86 SER A C 1
ATOM 674 O O . SER A 1 86 ? 11.946 -1.728 -16.138 1.00 90.44 86 SER A O 1
ATOM 676 N N . ALA A 1 87 ? 10.123 -1.328 -17.387 1.00 85.06 87 ALA A N 1
ATOM 677 C CA . ALA A 1 87 ? 10.259 -2.541 -18.197 1.00 85.06 87 ALA A CA 1
ATOM 678 C C . ALA A 1 87 ? 11.512 -2.523 -19.096 1.00 85.06 87 ALA A C 1
ATOM 680 O O . ALA A 1 87 ? 12.065 -3.577 -19.397 1.00 85.06 87 ALA A O 1
ATOM 681 N N . GLU A 1 88 ? 11.951 -1.329 -19.498 1.00 86.00 88 GLU A N 1
ATOM 682 C CA . GLU A 1 88 ? 13.157 -1.086 -20.305 1.00 86.00 88 GLU A CA 1
ATOM 683 C C . GLU A 1 88 ? 14.416 -0.904 -19.442 1.00 86.00 88 GLU A C 1
ATOM 685 O O . GLU A 1 88 ? 15.540 -1.058 -19.908 1.00 86.00 88 GLU A O 1
ATOM 690 N N . HIS A 1 89 ? 14.259 -0.553 -18.165 1.00 87.19 89 HIS A N 1
ATOM 691 C CA . HIS A 1 89 ? 15.369 -0.348 -17.237 1.00 87.19 89 HIS A CA 1
ATOM 692 C C . HIS A 1 89 ? 15.042 -1.024 -15.897 1.00 87.19 89 HIS A C 1
ATOM 694 O O . HIS A 1 89 ? 14.643 -0.361 -14.930 1.00 87.19 89 HIS A O 1
ATOM 700 N N . PRO A 1 90 ? 15.169 -2.363 -15.821 1.00 89.94 90 PRO A N 1
ATOM 701 C CA . PRO A 1 90 ? 14.955 -3.079 -14.576 1.00 89.94 90 PRO A CA 1
ATOM 702 C C . PRO A 1 90 ? 16.088 -2.770 -13.593 1.00 89.94 90 PRO A C 1
ATOM 704 O O . PRO A 1 90 ? 17.268 -2.860 -13.917 1.00 89.94 90 PRO A O 1
ATOM 707 N N . ILE A 1 91 ? 15.718 -2.438 -12.356 1.00 88.75 91 ILE A N 1
ATOM 708 C CA . ILE A 1 91 ? 16.683 -2.181 -11.269 1.00 88.75 91 ILE A CA 1
ATOM 709 C C . ILE A 1 91 ? 17.516 -3.420 -10.951 1.00 88.75 91 ILE A C 1
ATOM 711 O O . ILE A 1 91 ? 18.701 -3.323 -10.641 1.00 88.75 91 ILE A O 1
ATOM 715 N N . SER A 1 92 ? 16.879 -4.589 -10.966 1.00 89.00 92 SER A N 1
ATOM 716 C CA . SER A 1 92 ? 17.553 -5.851 -10.719 1.00 89.00 92 SER A CA 1
ATOM 717 C C . SER A 1 92 ? 18.123 -6.406 -12.015 1.00 89.00 92 SER A C 1
ATOM 719 O O . SER A 1 92 ? 17.444 -6.492 -13.039 1.00 89.00 92 SER A O 1
ATOM 721 N N . PHE A 1 93 ? 19.373 -6.854 -11.945 1.00 86.00 93 PHE A N 1
ATOM 722 C CA . PHE A 1 93 ? 19.976 -7.613 -13.028 1.00 86.00 93 PHE A CA 1
ATOM 723 C C . PHE A 1 93 ? 19.348 -9.011 -13.111 1.00 86.00 93 PHE A C 1
ATOM 725 O O . PHE A 1 93 ? 19.250 -9.725 -12.113 1.00 86.00 93 PHE A O 1
ATOM 732 N N . SER A 1 94 ? 18.953 -9.412 -14.319 1.00 87.81 94 SER A N 1
ATOM 733 C CA . SER A 1 94 ? 18.496 -10.763 -14.637 1.00 87.81 94 SER A CA 1
ATOM 734 C C . SER A 1 94 ? 19.143 -11.216 -15.937 1.00 87.81 94 SER A C 1
ATOM 736 O O . SER A 1 94 ? 19.138 -10.478 -16.924 1.00 87.81 94 SER A O 1
ATOM 738 N N . TYR A 1 95 ? 19.651 -12.450 -15.962 1.00 89.81 95 TYR A N 1
ATOM 739 C CA . TYR A 1 95 ? 20.249 -13.035 -17.165 1.00 89.81 95 TYR A CA 1
ATOM 740 C C . TYR A 1 95 ? 19.271 -13.050 -18.354 1.00 89.81 95 TYR A C 1
ATOM 742 O O . TYR A 1 95 ? 19.673 -12.824 -19.491 1.00 89.81 95 TYR A O 1
ATOM 750 N N . TYR A 1 96 ? 17.972 -13.221 -18.090 1.00 85.25 96 TYR A N 1
ATOM 751 C CA . TYR A 1 96 ? 16.927 -13.149 -19.115 1.00 85.25 96 TYR A CA 1
ATOM 752 C C . TYR A 1 96 ? 16.854 -11.779 -19.789 1.00 85.25 96 TYR A C 1
ATOM 754 O O . TYR A 1 96 ? 16.701 -11.698 -21.004 1.00 85.25 96 TYR A O 1
ATOM 762 N N . TYR A 1 97 ? 16.973 -10.706 -19.002 1.00 86.81 97 TYR A N 1
ATOM 763 C CA . TYR A 1 97 ? 16.948 -9.347 -19.531 1.00 86.81 97 TYR A CA 1
ATOM 764 C C . TYR A 1 97 ? 18.174 -9.084 -20.409 1.00 86.81 97 TYR A C 1
ATOM 766 O O . TYR A 1 97 ? 18.043 -8.577 -21.517 1.00 86.81 97 TYR A O 1
ATOM 774 N N . TYR A 1 98 ? 19.344 -9.536 -19.953 1.00 85.25 98 TYR A N 1
ATOM 775 C CA . TYR A 1 98 ? 20.586 -9.447 -20.715 1.00 85.25 98 TYR A CA 1
ATOM 776 C C . TYR A 1 98 ? 20.482 -10.156 -22.074 1.00 85.25 98 TYR A C 1
ATOM 778 O O . TYR A 1 98 ? 20.766 -9.548 -23.102 1.00 85.25 98 TYR A O 1
ATOM 786 N N . MET A 1 99 ? 19.996 -11.402 -22.106 1.00 89.75 99 MET A N 1
ATOM 787 C CA . MET A 1 99 ? 19.799 -12.137 -23.363 1.00 89.75 99 MET A CA 1
ATOM 788 C C . MET A 1 99 ? 18.792 -11.458 -24.295 1.00 89.75 99 MET A C 1
ATOM 790 O O . MET A 1 99 ? 19.014 -11.436 -25.501 1.00 89.75 99 MET A O 1
ATOM 794 N N . LYS A 1 100 ? 17.714 -10.874 -23.755 1.00 85.88 100 LYS A N 1
ATOM 795 C CA . LYS A 1 100 ? 16.719 -10.147 -24.553 1.00 85.88 100 LYS A CA 1
ATOM 796 C C . LYS A 1 100 ? 17.346 -8.965 -25.303 1.00 85.88 100 LYS A C 1
ATOM 798 O O . LYS A 1 100 ? 17.072 -8.796 -26.482 1.00 85.88 100 LYS A O 1
ATOM 803 N N . THR A 1 101 ? 18.209 -8.196 -24.642 1.00 85.88 101 THR A N 1
ATOM 804 C CA . THR A 1 101 ? 18.843 -6.999 -25.226 1.00 85.88 101 THR A CA 1
ATOM 805 C C . THR A 1 101 ? 19.976 -7.290 -26.218 1.00 85.88 101 THR A C 1
ATOM 807 O O . THR A 1 101 ? 20.415 -6.385 -26.912 1.00 85.88 101 THR A O 1
ATOM 810 N N . LEU A 1 102 ? 20.490 -8.526 -26.289 1.00 85.88 102 LEU A N 1
ATOM 811 C CA . LEU A 1 102 ? 21.575 -8.878 -27.223 1.00 85.88 102 LEU A CA 1
ATOM 812 C C . LEU A 1 102 ? 21.105 -9.087 -28.668 1.00 85.88 102 LEU A C 1
ATOM 814 O O . LEU A 1 102 ? 21.934 -9.085 -29.576 1.00 85.88 102 LEU A O 1
ATOM 818 N N . PHE A 1 103 ? 19.808 -9.313 -28.869 1.00 82.00 103 PHE A N 1
ATOM 819 C CA . PHE A 1 103 ? 19.211 -9.615 -30.172 1.00 82.00 103 PHE A CA 1
ATOM 820 C C . PHE A 1 103 ? 18.183 -8.559 -30.609 1.00 82.00 103 PHE A C 1
ATOM 822 O O . PHE A 1 103 ? 17.374 -8.837 -31.494 1.00 82.00 103 PHE A O 1
ATOM 829 N N . GLU A 1 104 ? 18.193 -7.390 -29.960 1.00 66.31 104 GLU A N 1
ATOM 830 C CA . GLU A 1 104 ? 17.428 -6.199 -30.362 1.00 66.31 104 GLU A CA 1
ATOM 831 C C . GLU A 1 104 ? 18.112 -5.435 -31.504 1.00 66.31 104 GLU A C 1
ATOM 833 O O . GLU A 1 104 ? 19.364 -5.365 -31.518 1.00 66.31 1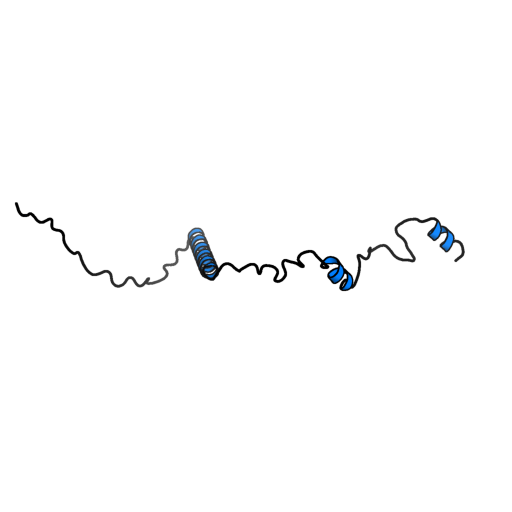04 GLU A O 1
#

Foldseek 3Di:
DDDDDDDDDDDDDDDPDDDPPDDPDDPDPVVVVVVVVVVVVVVVVVVPVPDDPPPPDDPDPPCVPPCPVVVVVVVDPDDDDDPQDDPLGHPDDDPVNVVVVVVD

Solvent-accessible surface area (backbone atoms only — not comparable to full-atom values): 7296 Å² total; per-residue (Å²): 138,89,88,85,90,87,87,85,80,90,79,78,86,85,87,78,84,82,76,87,73,72,93,77,82,68,95,37,75,68,58,50,50,51,51,53,50,51,52,53,47,52,53,50,53,61,60,55,69,54,68,74,80,71,76,76,67,69,90,54,71,89,50,62,88,56,61,57,65,60,58,51,56,75,67,52,88,71,78,94,76,61,93,73,54,44,97,91,46,59,77,68,90,48,74,67,59,55,58,57,64,74,77,109

Radius of gyration: 38.11 Å; Cα contacts (8 Å, |Δi|>4): 9; chains: 1; bounding box: 63×58×114 Å

pLDDT: mean 70.76, std 15.41, range [43.31, 93.75]